Protein AF-A0A7Y5DU39-F1 (afdb_monomer_lite)

Structure (mmCIF, N/CA/C/O backbone):
data_AF-A0A7Y5DU39-F1
#
_entry.id   AF-A0A7Y5DU39-F1
#
loop_
_atom_site.group_PDB
_atom_site.id
_atom_site.type_symbol
_atom_site.label_atom_id
_atom_site.label_alt_id
_atom_site.label_comp_id
_atom_site.label_asym_id
_atom_site.label_entity_id
_atom_site.label_seq_id
_atom_site.pdbx_PDB_ins_code
_atom_site.Cartn_x
_atom_site.Cartn_y
_atom_site.Cartn_z
_atom_site.occupancy
_atom_site.B_iso_or_equiv
_atom_site.auth_seq_id
_atom_site.auth_comp_id
_atom_site.auth_asym_id
_atom_site.auth_atom_id
_atom_site.pdbx_PDB_model_num
ATOM 1 N N . MET A 1 1 ? 4.534 7.878 -13.922 1.00 87.94 1 MET A N 1
ATOM 2 C CA . MET A 1 1 ? 4.422 6.449 -14.300 1.00 87.94 1 MET A CA 1
ATOM 3 C C . MET A 1 1 ? 3.270 5.815 -13.532 1.00 87.94 1 MET A C 1
ATOM 5 O O . MET A 1 1 ? 3.002 6.281 -12.433 1.00 87.94 1 MET A O 1
ATOM 9 N N . ARG A 1 2 ? 2.557 4.828 -14.095 1.00 92.38 2 ARG A N 1
ATOM 10 C CA . ARG A 1 2 ? 1.501 4.100 -13.372 1.00 92.38 2 ARG A CA 1
ATOM 11 C C . ARG A 1 2 ? 2.054 2.823 -12.746 1.00 92.38 2 ARG A C 1
ATOM 13 O O . ARG A 1 2 ? 2.862 2.128 -13.360 1.00 92.38 2 ARG A O 1
ATOM 20 N N . VAL A 1 3 ? 1.623 2.553 -11.523 1.00 94.19 3 VAL A N 1
ATOM 21 C CA . VAL A 1 3 ? 2.112 1.456 -10.691 1.00 94.19 3 VAL A CA 1
ATOM 22 C C . VAL A 1 3 ? 0.917 0.805 -10.016 1.00 94.19 3 VAL A C 1
ATOM 24 O O . VAL A 1 3 ? 0.082 1.514 -9.459 1.00 94.19 3 VAL A O 1
ATOM 27 N N . ARG A 1 4 ? 0.841 -0.522 -10.063 1.00 95.88 4 ARG A N 1
ATOM 28 C CA . 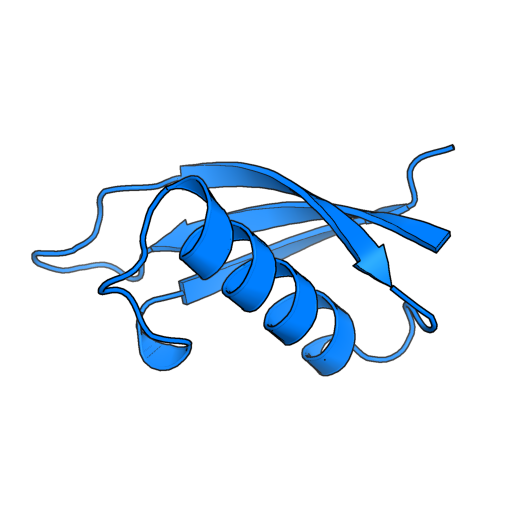ARG A 1 4 ? -0.111 -1.304 -9.281 1.00 95.88 4 ARG A CA 1
ATOM 29 C C . ARG A 1 4 ? 0.554 -1.735 -7.986 1.00 95.88 4 ARG A C 1
ATOM 31 O O . ARG A 1 4 ? 1.588 -2.394 -8.021 1.00 95.88 4 ARG A O 1
ATOM 38 N N . CYS A 1 5 ? -0.043 -1.376 -6.860 1.00 95.81 5 CYS A N 1
ATOM 39 C CA . CYS A 1 5 ? 0.457 -1.661 -5.522 1.00 95.81 5 CYS A CA 1
ATOM 40 C C . CYS A 1 5 ? -0.454 -2.672 -4.835 1.00 95.81 5 CYS A C 1
ATOM 42 O O . CYS A 1 5 ? -1.660 -2.443 -4.743 1.00 95.81 5 CYS A O 1
ATOM 44 N N . GLN A 1 6 ? 0.121 -3.749 -4.304 1.00 96.50 6 GLN A N 1
ATOM 45 C CA . GLN A 1 6 ? -0.578 -4.647 -3.394 1.00 96.50 6 GLN A CA 1
ATOM 46 C C . GLN A 1 6 ? -0.466 -4.097 -1.970 1.00 96.50 6 GLN A C 1
ATOM 48 O O . GLN A 1 6 ? 0.609 -4.112 -1.360 1.00 96.50 6 GLN A O 1
ATOM 53 N N . MET A 1 7 ? -1.583 -3.612 -1.443 1.00 95.81 7 MET A N 1
ATOM 54 C CA . MET A 1 7 ? -1.681 -2.999 -0.126 1.00 95.81 7 MET A CA 1
ATOM 55 C C . MET A 1 7 ? -2.466 -3.903 0.814 1.00 95.81 7 MET A C 1
ATOM 57 O O . MET A 1 7 ? -3.516 -4.437 0.463 1.00 95.81 7 MET A O 1
ATOM 61 N N . GLN A 1 8 ? -1.963 -4.030 2.035 1.00 94.81 8 GLN A N 1
ATOM 62 C CA . GLN A 1 8 ? -2.615 -4.778 3.095 1.00 94.81 8 GLN A CA 1
ATOM 63 C C . GLN A 1 8 ? -2.671 -3.924 4.360 1.00 94.81 8 GLN A C 1
ATOM 65 O O . GLN A 1 8 ? -1.686 -3.287 4.741 1.00 94.81 8 GLN A O 1
ATOM 70 N N . THR A 1 9 ? -3.808 -3.910 5.042 1.00 93.38 9 THR A N 1
ATOM 71 C CA . THR A 1 9 ? -3.883 -3.399 6.415 1.00 93.38 9 THR A CA 1
ATOM 72 C C . THR A 1 9 ? -3.107 -4.319 7.350 1.00 93.38 9 THR A C 1
ATOM 74 O O . THR A 1 9 ? -3.223 -5.542 7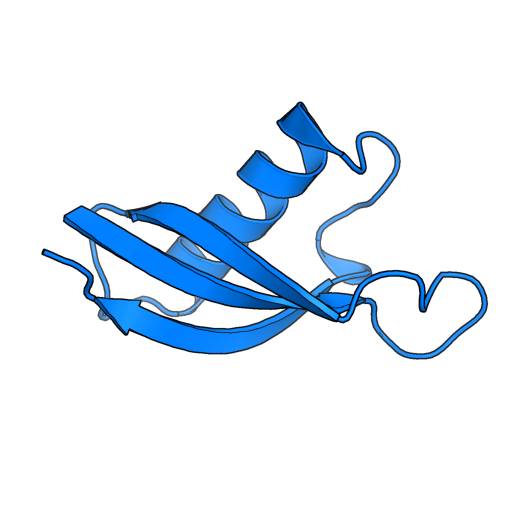.260 1.00 93.38 9 THR A O 1
ATOM 77 N N . LYS A 1 10 ? -2.321 -3.757 8.270 1.00 88.12 10 LYS A N 1
ATOM 78 C CA . LYS A 1 10 ? -1.604 -4.550 9.275 1.00 88.12 10 LYS A CA 1
ATOM 79 C C . LYS A 1 10 ? -2.588 -5.333 10.150 1.00 88.12 10 LYS A C 1
ATOM 81 O O . LYS A 1 10 ? -3.691 -4.870 10.434 1.00 88.12 10 LYS A O 1
ATOM 86 N N . ALA A 1 11 ? -2.155 -6.513 10.593 1.00 74.56 11 ALA A N 1
ATOM 87 C CA . ALA A 1 11 ? -2.942 -7.387 11.457 1.00 74.56 11 ALA A CA 1
ATOM 88 C C . ALA A 1 11 ? -3.404 -6.657 12.733 1.00 74.56 11 ALA A C 1
ATOM 90 O O . ALA A 1 11 ? -2.621 -5.949 13.369 1.00 74.56 11 ALA A O 1
ATOM 91 N N . GLY A 1 12 ? -4.672 -6.840 13.106 1.00 70.94 12 GLY A N 1
ATOM 92 C CA . GLY A 1 12 ? -5.298 -6.193 14.258 1.00 70.94 12 GLY A CA 1
ATOM 93 C C . GLY A 1 12 ? -6.768 -5.869 13.997 1.00 70.94 12 GLY A C 1
ATOM 94 O O . GLY A 1 12 ? -7.340 -6.314 13.005 1.00 70.94 12 GLY A O 1
ATOM 95 N N . MET A 1 13 ? -7.376 -5.052 14.862 1.00 64.56 13 MET A N 1
ATOM 96 C CA . MET A 1 13 ? -8.787 -4.635 14.731 1.00 64.56 13 MET A CA 1
ATOM 97 C C . MET A 1 13 ? -9.104 -3.892 13.418 1.00 64.56 13 MET A C 1
ATOM 99 O O . MET A 1 13 ? -10.269 -3.745 13.068 1.00 64.56 13 MET A O 1
ATOM 103 N N . VAL A 1 14 ? -8.074 -3.443 12.696 1.00 65.81 14 VAL A N 1
ATOM 104 C CA . VAL A 1 14 ? -8.153 -2.687 11.436 1.00 65.81 14 VAL A CA 1
ATOM 105 C C . VAL A 1 14 ? -7.779 -3.522 10.204 1.00 65.81 14 VAL A C 1
ATOM 107 O O . VAL A 1 14 ? -7.603 -2.963 9.127 1.00 65.81 14 VAL A O 1
ATOM 110 N N . ALA A 1 15 ? -7.631 -4.848 10.341 1.00 69.31 15 ALA A N 1
ATOM 111 C CA . ALA A 1 15 ? -7.293 -5.756 9.242 1.00 69.31 15 ALA A CA 1
ATOM 112 C C . ALA A 1 15 ? -8.485 -5.943 8.278 1.00 69.31 15 ALA A C 1
ATOM 114 O O . ALA A 1 15 ? -9.143 -6.980 8.276 1.00 69.31 15 ALA A O 1
ATOM 115 N N . GLN A 1 16 ? -8.805 -4.899 7.515 1.00 78.75 16 GLN A N 1
ATOM 116 C CA . GLN A 1 16 ? -10.012 -4.797 6.693 1.00 78.75 16 GLN A CA 1
ATOM 117 C C . GLN A 1 16 ? -9.732 -4.785 5.185 1.00 78.75 16 GLN A C 1
ATOM 119 O O . GLN A 1 16 ? -10.669 -4.918 4.402 1.00 78.75 16 GLN A O 1
ATOM 124 N N . TYR A 1 17 ? -8.474 -4.635 4.762 1.00 87.19 17 TYR A N 1
ATOM 125 C CA . TYR A 1 17 ? -8.122 -4.515 3.350 1.00 87.19 17 TYR A CA 1
ATOM 126 C C . TYR A 1 17 ? -6.912 -5.376 2.986 1.00 87.19 17 TYR A C 1
ATOM 128 O O . TYR A 1 17 ? -5.850 -5.276 3.601 1.00 87.19 17 TYR A O 1
ATOM 136 N N . ASP A 1 18 ? -7.079 -6.185 1.945 1.00 92.94 18 ASP A N 1
ATOM 137 C CA . ASP A 1 18 ? -6.024 -6.910 1.241 1.00 92.94 18 ASP A CA 1
ATOM 138 C C . ASP A 1 18 ? -6.362 -6.847 -0.250 1.00 92.94 18 ASP A C 1
ATOM 140 O O . ASP A 1 18 ? -7.319 -7.475 -0.709 1.00 92.94 18 ASP A O 1
ATOM 144 N N . GLY A 1 19 ? -5.670 -5.981 -0.986 1.00 94.25 19 GLY A N 1
ATOM 145 C CA . GLY A 1 19 ? -6.086 -5.645 -2.338 1.00 94.25 19 GLY A CA 1
ATOM 146 C C . GLY A 1 19 ? -5.059 -4.864 -3.137 1.00 94.25 19 GLY A C 1
ATOM 147 O O . GLY A 1 19 ? -3.9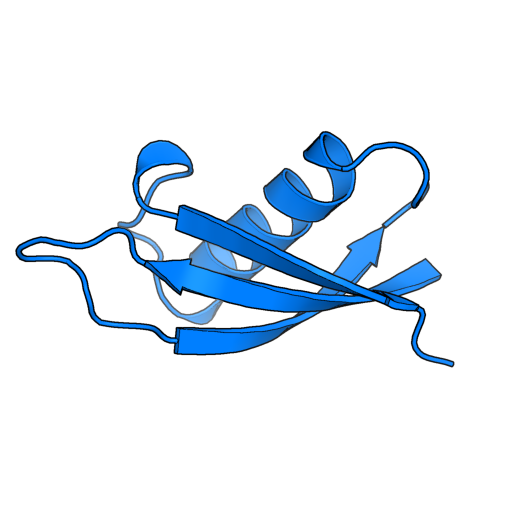55 -4.571 -2.678 1.00 94.25 19 GLY A O 1
ATOM 148 N N . HIS A 1 20 ? -5.447 -4.542 -4.368 1.00 95.81 20 HIS A N 1
ATOM 149 C CA . HIS A 1 20 ? -4.623 -3.792 -5.304 1.00 95.81 20 HIS A CA 1
ATOM 150 C C . HIS A 1 20 ? -5.197 -2.402 -5.541 1.00 95.81 20 HIS A C 1
ATOM 152 O O . HIS A 1 20 ? -6.412 -2.236 -5.665 1.00 95.81 20 HIS A O 1
ATOM 158 N N . ILE A 1 21 ? -4.302 -1.429 -5.676 1.00 95.00 21 ILE A N 1
ATOM 159 C CA . ILE A 1 21 ? -4.622 -0.071 -6.110 1.00 95.00 21 ILE A CA 1
ATOM 160 C C . ILE A 1 21 ? -3.634 0.384 -7.176 1.00 95.00 21 ILE A C 1
ATOM 162 O O . ILE A 1 21 ? -2.463 0.004 -7.145 1.00 95.00 21 ILE A O 1
ATOM 166 N N . ASP A 1 22 ? -4.095 1.239 -8.081 1.00 95.62 22 ASP A N 1
ATOM 167 C CA . ASP A 1 22 ? -3.264 1.793 -9.143 1.00 95.62 22 ASP A CA 1
ATOM 168 C C . ASP A 1 22 ? -2.950 3.261 -8.825 1.00 95.62 22 ASP A C 1
ATOM 170 O O . ASP A 1 22 ? -3.853 4.088 -8.712 1.00 95.62 22 ASP A O 1
ATOM 174 N N . VAL A 1 23 ? -1.666 3.600 -8.702 1.00 94.56 23 VAL A N 1
ATOM 175 C CA . VAL A 1 23 ? -1.197 4.952 -8.368 1.00 94.56 23 VAL A CA 1
ATOM 176 C C . VAL A 1 23 ? -0.245 5.511 -9.413 1.00 94.56 23 VAL A C 1
ATOM 178 O O . VAL A 1 23 ? 0.286 4.803 -10.274 1.00 94.56 23 VAL A O 1
ATOM 181 N N . ARG A 1 24 ? -0.032 6.828 -9.352 1.00 91.75 24 ARG A N 1
ATOM 182 C CA . ARG A 1 24 ? 1.002 7.508 -10.132 1.00 91.75 24 ARG A CA 1
ATOM 183 C C . ARG A 1 24 ? 2.215 7.795 -9.252 1.00 91.75 24 ARG A C 1
ATOM 185 O O . ARG A 1 24 ? 2.089 8.512 -8.268 1.00 91.75 24 ARG A O 1
ATOM 192 N N . CYS A 1 25 ? 3.376 7.305 -9.675 1.00 86.81 25 CYS A N 1
ATOM 193 C CA . CYS A 1 25 ? 4.677 7.589 -9.061 1.00 86.81 25 CYS A CA 1
ATOM 194 C C . CYS A 1 25 ? 5.627 8.213 -10.088 1.00 86.81 25 CYS A C 1
ATOM 196 O O . CYS A 1 25 ? 5.459 8.022 -11.304 1.00 86.81 25 CYS A O 1
ATOM 198 N N . HIS A 1 26 ? 6.604 8.972 -9.605 1.00 83.25 26 HIS A N 1
ATOM 199 C CA . HIS A 1 26 ? 7.669 9.553 -10.414 1.00 83.25 26 HIS A CA 1
ATOM 200 C C . HIS A 1 26 ? 8.854 8.593 -10.494 1.00 83.25 26 HIS A C 1
ATOM 202 O O . HIS A 1 26 ? 9.310 8.333 -11.609 1.00 83.25 26 HIS A O 1
ATOM 208 N N . ASP A 1 27 ? 9.252 7.990 -9.370 1.00 81.12 27 ASP A N 1
ATOM 209 C CA . ASP A 1 27 ? 10.303 6.976 -9.301 1.00 81.12 27 ASP A CA 1
ATOM 210 C C . ASP A 1 27 ? 9.784 5.642 -8.722 1.00 81.12 27 ASP A C 1
ATOM 212 O O . ASP A 1 27 ? 8.939 5.600 -7.830 1.00 81.12 27 ASP A O 1
ATOM 216 N N . LEU A 1 28 ? 10.269 4.527 -9.275 1.00 77.31 28 LEU A N 1
ATOM 217 C CA . LEU A 1 28 ? 10.029 3.170 -8.768 1.00 77.31 28 LEU A CA 1
ATOM 218 C C . LEU A 1 28 ? 11.205 2.637 -7.948 1.00 77.31 28 LEU A C 1
ATOM 220 O O . LEU A 1 28 ? 11.035 1.652 -7.240 1.00 77.31 28 LEU A O 1
ATOM 224 N N . ALA A 1 29 ? 12.389 3.248 -8.028 1.00 79.81 29 ALA A N 1
ATOM 225 C CA . ALA A 1 29 ? 13.533 2.852 -7.213 1.00 79.81 29 ALA A CA 1
ATOM 226 C C . ALA A 1 29 ? 13.278 3.113 -5.717 1.00 79.81 2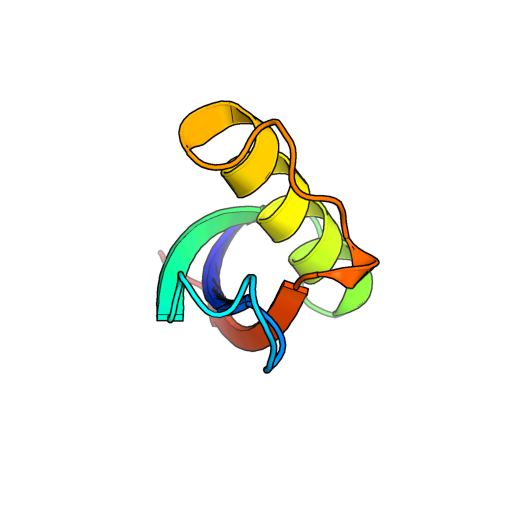9 ALA A C 1
ATOM 228 O O . ALA A 1 29 ? 13.828 2.424 -4.855 1.00 79.81 29 ALA A O 1
ATOM 229 N N . GLU A 1 30 ? 12.400 4.066 -5.401 1.00 84.19 30 GLU A N 1
ATOM 230 C CA . GLU A 1 30 ? 12.057 4.432 -4.035 1.00 84.19 30 GLU A CA 1
ATOM 231 C C . GLU A 1 30 ? 10.775 3.739 -3.564 1.00 84.19 30 GLU A C 1
ATOM 233 O O . GLU A 1 30 ? 9.658 4.232 -3.725 1.00 84.19 30 GLU A O 1
ATOM 238 N N . TRP A 1 31 ? 10.940 2.603 -2.880 1.00 87.38 31 TRP A N 1
ATOM 239 C CA . TRP A 1 31 ? 9.831 1.876 -2.243 1.00 87.38 31 TRP A CA 1
ATOM 240 C C . TRP A 1 31 ? 8.960 2.774 -1.344 1.00 87.38 31 TRP A C 1
ATOM 242 O O . TRP A 1 31 ? 7.741 2.610 -1.281 1.00 87.38 31 TRP A O 1
ATOM 252 N N . ASN A 1 32 ? 9.575 3.755 -0.675 1.00 89.44 32 ASN A N 1
ATOM 253 C CA . ASN A 1 32 ? 8.874 4.717 0.174 1.00 89.44 32 ASN A CA 1
ATOM 254 C C . ASN A 1 32 ? 7.984 5.681 -0.623 1.00 89.44 32 ASN A C 1
ATOM 256 O O . ASN A 1 32 ? 6.899 6.016 -0.149 1.00 89.44 32 ASN A O 1
ATOM 260 N N . GLU A 1 33 ? 8.397 6.102 -1.825 1.00 91.25 33 GLU A N 1
ATOM 261 C CA . G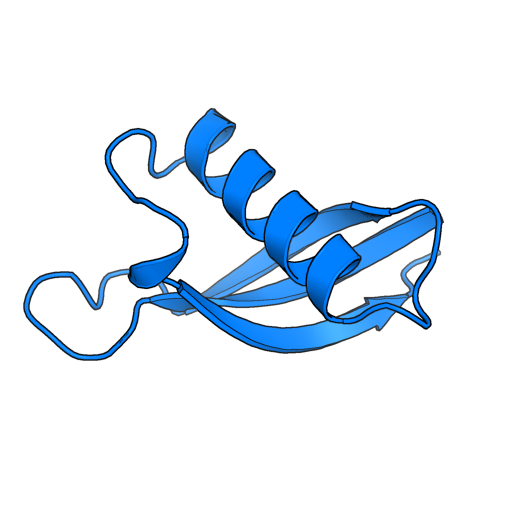LU A 1 33 ? 7.566 6.951 -2.688 1.00 91.25 33 GLU A CA 1
ATOM 262 C C . GLU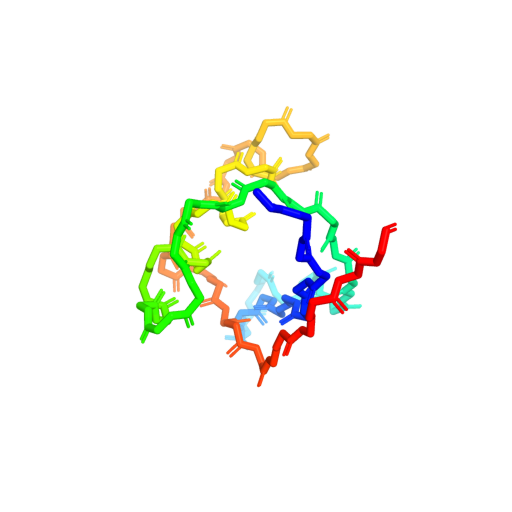 A 1 33 ? 6.303 6.191 -3.103 1.00 91.25 33 GLU A C 1
ATOM 264 O O . GLU A 1 33 ? 5.186 6.687 -2.930 1.00 91.25 33 GLU A O 1
ATOM 269 N N . VAL A 1 34 ? 6.475 4.951 -3.573 1.00 93.62 34 VAL A N 1
ATOM 270 C CA . VAL A 1 34 ? 5.368 4.080 -3.985 1.00 93.62 34 VAL A CA 1
ATOM 271 C C . VAL A 1 34 ? 4.410 3.825 -2.823 1.00 93.62 34 VAL A C 1
ATOM 273 O O . VAL A 1 34 ? 3.193 3.936 -2.981 1.00 93.62 34 VAL A O 1
ATOM 276 N N . PHE A 1 35 ? 4.946 3.551 -1.633 1.00 95.38 35 PHE A N 1
ATOM 277 C CA . PHE A 1 35 ? 4.144 3.356 -0.432 1.00 95.38 35 PHE A CA 1
ATOM 278 C C . PHE A 1 35 ? 3.348 4.604 -0.041 1.00 95.38 35 PHE A C 1
ATOM 280 O O . PHE A 1 35 ? 2.151 4.507 0.224 1.00 95.38 35 PHE A O 1
ATOM 287 N N . HIS A 1 36 ? 3.967 5.785 -0.022 1.00 94.69 36 HIS A N 1
ATOM 288 C CA . HIS A 1 36 ? 3.266 7.018 0.339 1.00 94.69 36 HIS A CA 1
ATOM 289 C C . HIS A 1 36 ? 2.206 7.412 -0.691 1.00 94.69 36 HIS A C 1
ATOM 291 O O . HIS A 1 36 ? 1.126 7.861 -0.303 1.00 94.69 36 HIS A O 1
ATOM 297 N N . ALA A 1 37 ? 2.472 7.205 -1.983 1.00 95.06 37 ALA A N 1
ATOM 298 C CA . ALA A 1 37 ? 1.476 7.399 -3.031 1.00 95.06 37 ALA A CA 1
ATOM 299 C C . ALA A 1 37 ? 0.276 6.458 -2.833 1.00 95.06 37 ALA A C 1
ATOM 301 O O . ALA A 1 37 ? -0.870 6.906 -2.858 1.00 95.06 37 ALA A O 1
ATOM 302 N N . ALA A 1 38 ? 0.544 5.180 -2.554 1.00 95.62 38 ALA A N 1
ATOM 303 C CA . ALA A 1 38 ? -0.465 4.165 -2.276 1.00 95.62 38 ALA A CA 1
ATOM 304 C C . ALA A 1 38 ? -1.335 4.498 -1.052 1.00 95.62 38 ALA A C 1
ATOM 306 O O . ALA A 1 38 ? -2.562 4.453 -1.121 1.00 95.62 38 ALA A O 1
ATOM 307 N N . VAL A 1 39 ? -0.710 4.886 0.063 1.00 95.44 39 VAL A N 1
ATOM 308 C CA . VAL A 1 39 ? -1.424 5.301 1.280 1.00 95.44 39 VAL A CA 1
ATOM 309 C C . VAL A 1 39 ? -2.299 6.522 1.013 1.00 95.44 39 VAL A C 1
ATOM 311 O O . VAL A 1 39 ? -3.455 6.541 1.428 1.00 95.44 39 VAL A O 1
ATOM 314 N N . LYS A 1 40 ? -1.771 7.529 0.310 1.00 95.62 40 LYS A N 1
ATOM 315 C CA . LYS A 1 40 ? -2.513 8.754 0.000 1.00 95.62 40 LYS A CA 1
ATOM 316 C C . LYS A 1 40 ? -3.746 8.471 -0.859 1.00 95.62 40 LYS A C 1
ATOM 318 O O . LYS A 1 40 ? -4.806 9.020 -0.579 1.00 95.62 40 LYS A O 1
ATOM 323 N N . GLU A 1 41 ? -3.624 7.604 -1.861 1.00 95.56 41 GLU A N 1
ATOM 324 C CA . GLU A 1 41 ? -4.754 7.205 -2.705 1.00 95.56 41 GLU A CA 1
ATOM 325 C C . GLU A 1 41 ? -5.844 6.501 -1.881 1.00 95.56 41 GLU A C 1
ATOM 327 O O . GLU A 1 41 ? -7.019 6.860 -1.962 1.00 95.56 41 GLU A O 1
ATOM 332 N N . LEU A 1 42 ? -5.461 5.549 -1.022 1.00 94.44 42 LEU A N 1
ATOM 333 C CA . LEU A 1 42 ? -6.399 4.848 -0.136 1.00 94.44 42 LEU A CA 1
ATOM 334 C C . LEU A 1 42 ? -7.100 5.805 0.828 1.00 94.44 42 LEU A C 1
ATOM 336 O O . LEU A 1 42 ? -8.312 5.705 1.006 1.00 94.44 42 LEU A O 1
ATOM 340 N N . GLN A 1 43 ? -6.364 6.756 1.405 1.00 94.50 43 GLN A N 1
ATOM 341 C CA . GLN A 1 43 ? -6.929 7.797 2.265 1.00 94.50 43 GLN A CA 1
ATOM 342 C C . GLN A 1 43 ? -7.953 8.665 1.530 1.00 94.50 43 GLN A C 1
ATOM 344 O O . GLN A 1 43 ? -8.975 9.033 2.097 1.00 94.50 43 GLN A O 1
ATOM 349 N N . GLN A 1 44 ? -7.702 8.994 0.264 1.00 94.44 44 GLN A N 1
ATOM 350 C CA . GLN A 1 44 ? -8.585 9.866 -0.509 1.00 94.44 44 GLN A CA 1
ATOM 351 C C . GLN A 1 44 ? -9.842 9.160 -1.028 1.00 94.44 44 GLN A C 1
ATOM 353 O O . GLN A 1 44 ? -10.838 9.832 -1.289 1.00 94.44 44 GLN A O 1
ATOM 358 N N . THR A 1 45 ? -9.809 7.835 -1.187 1.00 93.44 45 THR A N 1
ATOM 359 C CA . THR A 1 45 ? -10.855 7.099 -1.917 1.00 93.44 45 THR A CA 1
ATOM 360 C C . THR A 1 45 ? -11.690 6.154 -1.057 1.00 93.44 45 THR A C 1
ATOM 362 O O . THR A 1 45 ? -12.885 6.025 -1.315 1.00 93.44 45 THR A O 1
ATOM 365 N N . ALA A 1 46 ? -11.100 5.492 -0.057 1.00 90.62 46 ALA A N 1
ATOM 366 C CA . ALA A 1 46 ? -11.765 4.393 0.654 1.00 90.62 46 ALA A CA 1
ATOM 367 C C . ALA A 1 46 ? -11.555 4.384 2.178 1.00 90.62 46 ALA A C 1
ATOM 369 O O . ALA A 1 46 ? -12.436 3.933 2.905 1.00 90.62 46 ALA A O 1
ATOM 370 N N . PHE A 1 47 ? -10.420 4.884 2.675 1.00 91.69 47 PHE A N 1
ATOM 371 C CA . PHE A 1 47 ? -10.020 4.782 4.083 1.00 91.69 47 PHE A CA 1
ATOM 372 C C . PHE A 1 47 ? -9.502 6.121 4.639 1.00 91.69 47 PHE A C 1
ATOM 374 O O . PHE A 1 47 ? -8.334 6.212 5.031 1.00 91.69 47 PHE A O 1
ATOM 381 N N . PRO A 1 48 ? -10.340 7.172 4.691 1.00 91.88 48 PRO A N 1
ATOM 382 C CA . PRO A 1 48 ? -9.918 8.517 5.101 1.00 91.88 48 PRO A CA 1
ATOM 383 C C . PRO A 1 48 ? -9.380 8.593 6.535 1.00 91.88 48 PRO A C 1
ATOM 385 O O . PRO A 1 48 ? -8.500 9.404 6.814 1.00 91.88 48 PRO A O 1
ATOM 388 N N . ASP A 1 49 ? -9.847 7.714 7.424 1.00 90.94 49 ASP A N 1
ATOM 389 C CA . ASP A 1 49 ? -9.431 7.683 8.831 1.00 90.94 49 ASP A CA 1
ATOM 390 C C . ASP A 1 49 ? -8.142 6.876 9.070 1.00 90.94 49 ASP A C 1
ATOM 392 O O . ASP A 1 49 ? -7.607 6.844 10.181 1.00 90.94 49 ASP A O 1
ATOM 396 N N . TYR A 1 50 ? -7.629 6.195 8.041 1.00 90.25 50 TYR A N 1
ATOM 397 C CA . TYR A 1 50 ? -6.456 5.339 8.171 1.00 90.25 50 TYR A CA 1
ATOM 398 C C . TYR A 1 50 ? -5.187 6.155 7.959 1.00 90.25 50 TYR A C 1
ATOM 400 O O . TYR A 1 50 ? -5.119 7.017 7.090 1.00 90.25 50 TYR A O 1
ATOM 408 N N . ASN A 1 51 ? -4.129 5.854 8.710 1.00 90.56 51 ASN A N 1
ATOM 409 C CA . ASN A 1 51 ? -2.824 6.497 8.542 1.00 90.56 51 ASN A CA 1
ATOM 410 C C . ASN A 1 51 ? -1.774 5.515 8.003 1.00 90.56 51 ASN A C 1
ATOM 412 O O . ASN A 1 51 ? -1.975 4.302 8.018 1.00 90.56 51 ASN A O 1
ATOM 416 N N . ALA A 1 52 ? -0.622 6.031 7.562 1.00 92.50 52 ALA A N 1
ATOM 417 C CA . ALA A 1 52 ? 0.449 5.225 6.967 1.00 92.50 52 ALA A CA 1
ATOM 418 C C . ALA A 1 52 ? 0.906 4.054 7.856 1.00 92.50 52 ALA A C 1
ATOM 420 O O . ALA A 1 52 ? 1.248 2.989 7.350 1.00 92.50 52 ALA A O 1
ATOM 421 N N . SER A 1 53 ? 0.866 4.199 9.185 1.00 91.94 53 SER A N 1
ATOM 422 C CA . SER A 1 53 ? 1.294 3.135 10.101 1.00 91.94 53 SER A CA 1
ATOM 423 C C . SER A 1 53 ? 0.386 1.901 10.070 1.00 91.94 53 SER A C 1
ATOM 425 O O . SER A 1 53 ? 0.842 0.824 10.456 1.00 91.94 53 SER A O 1
ATOM 427 N N . MET A 1 54 ? -0.849 2.037 9.578 1.00 92.94 54 MET A N 1
ATOM 428 C CA . MET A 1 54 ? -1.838 0.962 9.463 1.00 92.94 54 MET A CA 1
ATOM 429 C C . MET A 1 54 ? -1.656 0.113 8.203 1.00 92.94 54 MET A C 1
ATOM 431 O O . MET A 1 54 ? -2.276 -0.940 8.087 1.00 92.94 54 MET A O 1
ATOM 435 N N . TRP A 1 55 ? -0.794 0.536 7.278 1.00 93.56 55 TRP A N 1
ATOM 436 C CA . TRP A 1 55 ? -0.623 -0.100 5.979 1.00 93.56 55 TRP A CA 1
ATOM 437 C C . TRP A 1 55 ? 0.691 -0.862 5.868 1.00 93.56 55 TRP A C 1
ATOM 439 O O . TRP A 1 55 ? 1.698 -0.545 6.507 1.00 93.56 55 TRP A O 1
ATOM 449 N N . LYS A 1 56 ? 0.678 -1.869 5.004 1.00 94.38 56 LYS A N 1
ATOM 450 C CA . LYS A 1 56 ? 1.838 -2.620 4.550 1.00 94.38 56 LYS A CA 1
ATOM 451 C C . LYS A 1 56 ? 1.767 -2.731 3.029 1.00 94.38 56 LYS A C 1
ATOM 453 O O . LYS A 1 56 ? 0.784 -3.234 2.492 1.00 94.38 56 LYS A O 1
ATOM 458 N N . LEU A 1 57 ? 2.818 -2.276 2.354 1.00 94.62 57 LEU A N 1
ATOM 459 C CA . LEU A 1 57 ? 3.031 -2.552 0.935 1.00 94.62 57 LEU A CA 1
ATOM 460 C C . LEU A 1 57 ? 3.653 -3.940 0.813 1.00 94.62 57 LEU A C 1
ATOM 462 O O . LEU A 1 57 ? 4.725 -4.186 1.366 1.00 94.62 57 LEU A O 1
ATOM 466 N N . ILE A 1 58 ? 2.950 -4.850 0.148 1.00 95.38 58 ILE A N 1
ATOM 467 C CA . ILE A 1 58 ? 3.398 -6.232 -0.055 1.00 95.38 58 ILE A CA 1
ATOM 468 C C . ILE A 1 58 ? 4.297 -6.321 -1.288 1.00 95.38 58 ILE A C 1
ATOM 470 O O . ILE A 1 58 ? 5.324 -6.992 -1.266 1.00 95.38 58 ILE A O 1
ATOM 474 N N . GLY A 1 59 ? 3.920 -5.606 -2.344 1.00 94.88 59 GLY A N 1
ATOM 475 C CA . GLY A 1 59 ? 4.564 -5.640 -3.646 1.00 94.88 59 GLY A CA 1
ATOM 476 C C . GLY A 1 59 ? 4.029 -4.531 -4.534 1.00 94.88 59 GLY A C 1
ATOM 477 O O . GLY A 1 59 ? 2.964 -3.968 -4.266 1.00 94.88 59 GLY A O 1
ATOM 478 N N . TYR A 1 60 ? 4.756 -4.227 -5.600 1.00 95.31 60 TYR A N 1
ATOM 479 C CA . TYR A 1 60 ? 4.237 -3.397 -6.672 1.00 95.31 60 TYR A CA 1
ATOM 480 C C . TYR A 1 60 ? 4.811 -3.813 -8.018 1.00 95.31 60 TYR A C 1
ATOM 482 O O . TYR A 1 60 ? 5.898 -4.385 -8.104 1.00 95.31 60 TYR A O 1
ATOM 490 N N . GLU A 1 61 ? 4.089 -3.467 -9.073 1.00 93.75 61 GLU A N 1
ATOM 491 C CA . GLU A 1 61 ? 4.516 -3.658 -10.451 1.00 93.75 61 GLU A CA 1
ATOM 492 C C . GLU A 1 61 ? 4.194 -2.423 -11.290 1.00 93.75 61 GLU A C 1
ATOM 494 O O . GLU A 1 61 ? 3.203 -1.718 -11.075 1.00 93.75 61 GLU A O 1
ATOM 499 N N . ARG A 1 62 ? 5.051 -2.141 -12.271 1.00 92.69 62 ARG A N 1
ATOM 500 C CA . ARG A 1 62 ? 4.765 -1.114 -13.268 1.00 92.69 62 ARG A CA 1
ATOM 501 C C . ARG A 1 62 ? 3.657 -1.617 -14.185 1.00 92.69 62 ARG A C 1
ATOM 503 O O . ARG A 1 62 ? 3.771 -2.708 -14.735 1.00 92.69 62 ARG A O 1
ATOM 510 N N . ILE A 1 63 ? 2.652 -0.782 -14.419 1.00 92.00 63 ILE A N 1
ATOM 511 C CA . ILE A 1 63 ? 1.583 -1.065 -15.382 1.00 92.00 63 ILE A CA 1
ATOM 512 C C . ILE A 1 63 ? 1.654 -0.071 -16.548 1.00 92.00 63 ILE A C 1
ATOM 514 O O . ILE A 1 63 ? 2.053 1.085 -16.365 1.00 92.00 63 ILE A O 1
ATOM 518 N N . ASN A 1 64 ? 1.336 -0.558 -17.750 1.00 79.50 64 ASN A N 1
ATOM 519 C CA . ASN A 1 64 ? 1.424 0.197 -19.007 1.00 79.50 64 ASN A CA 1
ATOM 520 C C . ASN A 1 64 ? 0.293 1.219 -19.164 1.00 79.50 64 ASN A C 1
ATOM 522 O O . ASN A 1 64 ? -0.860 0.907 -18.788 1.00 79.50 64 ASN A O 1
#

Sequence (64 aa):
MRVRCQMQTKAGMVAQYDGHIDVRCHDLAEWNEVFHAAVKELQQTAFPDYNASMWKLIGYERIN

Foldseek 3Di:
DKKKWQKFFDDDPPRPDGDIDIFDFPDPVDPVRVLVRVQVVCCVPPNVPDDSVRMDTPDMDDDD

Radius of gyration: 11.05 Å; chains: 1; bounding box: 25×17×34 Å

Secondary structure (DSSP, 8-state):
-EEEEEEEEPSSTT---EEEEEEE-S-SS-HHHHHHHHHHHHHHHT-TT--GGGEEEEEEEEE-

pLDDT: mean 89.9, std 7.67, range [64.56, 96.5]